Protein AF-A0A942ZFE2-F1 (afdb_monomer_lite)

Secondary structure (DSSP, 8-state):
-HHHHHHHHHHHHHHHHHHHS-----S--S-----HHHHHHHHHHHHHHHHS--------TTHHHHHGGG-S-HHHHHHHHHHHHHHHHH-GGGHHHHHHHHHHHHT-TTS-HHHHHHHHHHHHHHHHHHHHT-

pLDDT: mean 81.86, std 17.09, range [41.0, 98.31]

Foldseek 3Di:
DVVVVVVVVVVVVVVVVVVVPPPPPDDDPDDPDCPPVNVVVVVVVVVVVVPPPPPPPVDPPLPVLLVQCPDPDPVSNLVSLVVLLVCLLVPVVCVVVSLVSLVVVLPDPPDDPVSNVSSVVSNVSSVVSVVVVD

Radius of gyration: 26.78 Å; chains: 1; bounding box: 48×47×69 Å

Sequence (134 aa):
MAVVSKKMAIISKIKALVSKTGILWRGKTQDNEISEKIAQKIQKNSYDLSLKPVKDSYTPPYLQLAEQLEVADDQIFRAAAYNMSNIAMVRKKYREDIVRIFNDYLKNTLLSEEKHEFLRQRLAKIDAVAKRKK

Structure (mmCIF, N/CA/C/O backbone):
data_AF-A0A942ZFE2-F1
#
_entry.id   AF-A0A942ZFE2-F1
#
loop_
_atom_site.group_PDB
_atom_site.id
_atom_site.type_symbol
_atom_site.label_atom_id
_atom_site.label_alt_id
_atom_site.label_comp_id
_atom_site.label_asym_id
_atom_site.label_entity_id
_atom_site.label_seq_id
_atom_site.pdbx_PDB_ins_code
_atom_site.Cartn_x
_atom_site.Cartn_y
_atom_site.Cartn_z
_atom_site.occupancy
_atom_site.B_iso_or_equiv
_atom_site.auth_seq_id
_atom_site.auth_comp_id
_atom_site.auth_asym_id
_atom_site.auth_atom_id
_atom_site.pdbx_PDB_model_num
ATOM 1 N N . MET A 1 1 ? -28.314 -35.426 -23.558 1.00 48.06 1 MET A N 1
ATOM 2 C CA . MET A 1 1 ? -28.695 -34.248 -24.379 1.00 48.06 1 MET A CA 1
ATOM 3 C C . MET A 1 1 ? -27.945 -32.947 -24.030 1.00 48.06 1 MET A C 1
ATOM 5 O O . MET A 1 1 ? -27.638 -32.193 -24.943 1.00 48.06 1 MET A O 1
ATOM 9 N N . ALA A 1 2 ? -27.579 -32.662 -22.768 1.00 52.34 2 ALA A N 1
ATOM 10 C CA . ALA A 1 2 ? -26.984 -31.363 -22.384 1.00 52.34 2 ALA A CA 1
ATOM 11 C C . ALA A 1 2 ? -25.547 -31.085 -22.903 1.00 52.34 2 ALA A C 1
ATOM 13 O O . ALA A 1 2 ? -25.167 -29.932 -23.101 1.00 52.34 2 ALA A O 1
ATOM 14 N N . VAL A 1 3 ? -24.744 -32.125 -23.165 1.00 53.50 3 VAL A N 1
ATOM 15 C CA . VAL A 1 3 ? -23.334 -31.983 -23.597 1.00 53.50 3 VAL A CA 1
ATOM 16 C C . VAL A 1 3 ? -23.212 -31.498 -25.051 1.00 53.50 3 VAL A C 1
ATOM 18 O O . VAL A 1 3 ? -22.299 -30.743 -25.381 1.00 53.50 3 VAL A O 1
ATOM 21 N N . VAL A 1 4 ? -24.162 -31.870 -25.915 1.00 53.06 4 VAL A N 1
ATOM 22 C CA . VAL A 1 4 ? -24.196 -31.445 -27.328 1.00 53.06 4 VAL A CA 1
ATOM 23 C C . VAL A 1 4 ? -24.541 -29.955 -27.439 1.00 53.06 4 VAL A C 1
ATOM 25 O O . VAL A 1 4 ? -23.927 -29.235 -28.224 1.00 53.06 4 VAL A O 1
ATOM 28 N N . SER A 1 5 ? -25.442 -29.468 -26.579 1.00 54.75 5 SER A N 1
ATOM 29 C CA . SER A 1 5 ? -25.861 -28.059 -26.535 1.00 54.75 5 SER A CA 1
ATOM 30 C C . SER A 1 5 ? -24.702 -27.108 -26.187 1.00 54.75 5 SER A C 1
ATOM 32 O O . SER A 1 5 ? -24.502 -26.092 -26.856 1.00 54.75 5 SER A O 1
ATOM 34 N N . LYS A 1 6 ? -23.838 -27.484 -25.228 1.00 57.72 6 LYS A N 1
ATOM 35 C CA . LYS A 1 6 ? -22.630 -26.705 -24.885 1.00 57.72 6 LYS A CA 1
ATOM 36 C C . LYS A 1 6 ? -21.630 -26.604 -26.045 1.00 57.72 6 LYS A C 1
ATOM 38 O O . LYS A 1 6 ? -21.052 -25.539 -26.242 1.00 57.72 6 LYS A O 1
ATOM 43 N N . LYS A 1 7 ? -21.445 -27.670 -26.837 1.00 55.25 7 LYS A N 1
ATOM 44 C CA . LYS A 1 7 ? -20.552 -27.648 -28.013 1.00 55.25 7 LYS A CA 1
ATOM 45 C C . LYS A 1 7 ? -21.077 -26.711 -29.105 1.00 55.25 7 LYS A C 1
ATOM 47 O O . LYS A 1 7 ? -20.306 -25.925 -29.650 1.00 55.25 7 LYS A O 1
ATOM 52 N N . MET A 1 8 ? -22.385 -26.725 -29.361 1.00 60.81 8 MET A N 1
ATOM 53 C CA . MET A 1 8 ? -23.012 -25.824 -30.336 1.00 60.81 8 MET A CA 1
ATOM 54 C C . MET A 1 8 ? -22.909 -24.350 -29.921 1.00 60.81 8 MET A C 1
ATOM 56 O O . MET A 1 8 ? -22.654 -23.492 -30.764 1.00 60.81 8 MET A O 1
ATOM 60 N N . ALA A 1 9 ? -23.011 -24.062 -28.619 1.00 68.12 9 ALA A N 1
ATOM 61 C CA . ALA A 1 9 ? -22.845 -22.714 -28.074 1.00 68.12 9 ALA A CA 1
ATOM 62 C C . ALA A 1 9 ? -21.405 -22.173 -28.189 1.00 68.12 9 ALA A C 1
ATOM 64 O O . ALA A 1 9 ? -21.201 -20.964 -28.270 1.00 68.12 9 ALA A O 1
ATOM 65 N N . ILE A 1 10 ? -20.396 -23.048 -28.199 1.00 70.94 10 ILE A N 1
ATOM 66 C CA . ILE A 1 10 ? -18.998 -22.654 -28.433 1.00 70.94 10 ILE A CA 1
ATOM 67 C C . ILE A 1 10 ? -18.776 -22.378 -29.924 1.00 70.94 10 ILE A C 1
ATOM 69 O O . ILE A 1 10 ? -18.203 -21.352 -30.284 1.00 70.94 10 ILE A O 1
ATOM 73 N N . ILE A 1 11 ? -19.295 -23.245 -30.796 1.00 68.50 11 ILE A N 1
ATOM 74 C CA . ILE A 1 11 ? -19.185 -23.095 -32.253 1.00 68.50 11 ILE A CA 1
ATOM 75 C C . ILE A 1 11 ? -19.856 -21.799 -32.728 1.00 68.50 11 ILE A C 1
ATOM 77 O O . ILE A 1 11 ? -19.297 -21.093 -33.567 1.00 68.50 11 ILE A O 1
ATOM 81 N N . SER A 1 12 ? -21.020 -21.441 -32.177 1.00 69.81 12 SER A N 1
ATOM 82 C CA . SER A 1 12 ? -21.708 -20.194 -32.533 1.00 69.81 12 SER A CA 1
ATOM 83 C C . SER A 1 12 ? -20.926 -18.947 -32.105 1.00 69.81 12 SER A C 1
ATOM 85 O O . SER A 1 12 ? -20.841 -17.988 -32.871 1.00 69.81 12 SER A O 1
ATOM 87 N N . LYS A 1 13 ? -20.279 -18.974 -30.933 1.00 69.19 13 LYS A N 1
ATOM 88 C CA . LYS A 1 13 ? -19.409 -17.884 -30.460 1.00 69.19 13 LYS A CA 1
ATOM 89 C C . LYS A 1 13 ? -18.158 -17.722 -31.321 1.00 69.19 13 LYS A C 1
ATOM 91 O O . LYS A 1 13 ? -17.803 -16.595 -31.655 1.00 69.19 13 LYS A O 1
ATOM 96 N N . ILE A 1 14 ? -17.530 -18.828 -31.727 1.00 67.00 14 ILE A N 1
ATOM 97 C CA . ILE A 1 14 ? -16.375 -18.805 -32.638 1.00 67.00 14 ILE A CA 1
ATOM 98 C C . ILE A 1 14 ? -16.790 -18.231 -33.997 1.00 67.00 14 ILE A C 1
ATOM 100 O O . ILE A 1 14 ? -16.136 -17.320 -34.499 1.00 67.00 14 ILE A O 1
ATOM 104 N N . LYS A 1 15 ? -17.918 -18.683 -34.561 1.00 65.00 15 LYS A N 1
ATOM 105 C CA . LYS A 1 15 ? -18.443 -18.138 -35.824 1.00 65.00 15 LYS A CA 1
ATOM 106 C C . LYS A 1 15 ? -18.721 -16.635 -35.736 1.00 65.00 15 LYS A C 1
ATOM 108 O O . LYS A 1 15 ? -18.370 -15.913 -36.661 1.00 65.00 15 LYS A O 1
ATOM 113 N N . ALA A 1 16 ? -19.284 -16.159 -34.624 1.00 66.50 16 ALA A N 1
ATOM 114 C CA . ALA A 1 16 ? -19.554 -14.736 -34.412 1.00 66.50 16 ALA A CA 1
ATOM 115 C C . ALA A 1 16 ? -18.277 -13.883 -34.273 1.00 66.50 16 ALA A C 1
ATOM 117 O O . ALA A 1 16 ? -18.264 -12.719 -34.671 1.00 66.50 16 ALA A O 1
ATOM 118 N N . LEU A 1 17 ? -17.198 -14.442 -33.717 1.00 61.28 17 LEU A N 1
ATOM 119 C CA . LEU A 1 17 ? -15.887 -13.782 -33.642 1.00 61.28 17 LEU A CA 1
ATOM 120 C C . LEU A 1 17 ? -15.233 -13.669 -35.025 1.00 61.28 17 LEU A C 1
ATOM 122 O O . LEU A 1 17 ? -14.700 -12.614 -35.374 1.00 61.28 17 LEU A O 1
ATOM 126 N N . VAL A 1 18 ? -15.333 -14.730 -35.828 1.00 57.75 18 VAL A N 1
ATOM 127 C CA . VAL A 1 18 ? -14.802 -14.773 -37.199 1.00 57.75 18 VAL A CA 1
ATOM 128 C C . VAL A 1 18 ? -15.616 -13.888 -38.148 1.00 57.75 18 VAL A C 1
ATOM 130 O O . VAL A 1 18 ? -15.051 -13.273 -39.040 1.00 57.75 18 VAL A O 1
ATOM 133 N N . SER A 1 19 ? -16.930 -13.744 -37.942 1.00 57.84 19 SER A N 1
ATOM 134 C CA . SER A 1 19 ? -17.758 -12.852 -38.767 1.00 57.84 19 SER A CA 1
ATOM 135 C C . SER A 1 19 ? -17.593 -11.367 -38.423 1.00 57.84 19 SER A C 1
ATOM 137 O O . SER A 1 19 ? -17.870 -10.514 -39.260 1.00 57.84 19 SER A O 1
ATOM 139 N N . LYS A 1 20 ? -17.192 -11.039 -37.185 1.00 56.12 20 LYS A N 1
ATOM 140 C CA . LYS A 1 20 ? -16.957 -9.654 -36.730 1.00 56.12 20 LYS A CA 1
ATOM 141 C C . LYS A 1 20 ? -15.560 -9.138 -37.068 1.00 56.12 20 LYS A C 1
ATOM 143 O O . LYS A 1 20 ? -15.352 -7.929 -37.120 1.00 56.12 20 LYS A O 1
ATOM 148 N N . THR A 1 21 ? -14.608 -10.036 -37.301 1.00 55.16 21 THR A N 1
ATOM 149 C CA . THR A 1 21 ? -13.308 -9.691 -37.872 1.00 55.16 21 THR A CA 1
ATOM 150 C C . 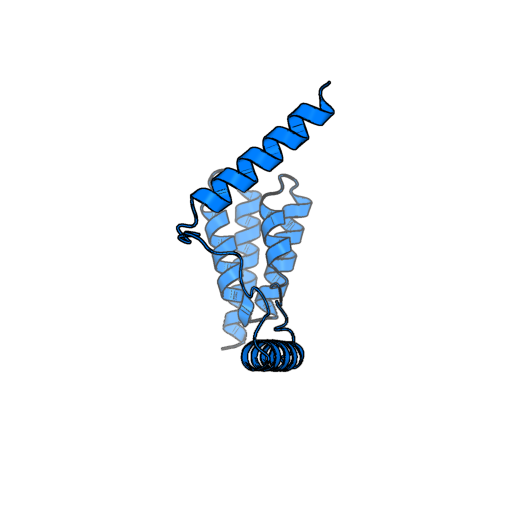THR A 1 21 ? -13.505 -9.579 -39.379 1.00 55.16 21 THR A C 1
ATOM 152 O O . THR A 1 21 ? -13.648 -10.582 -40.062 1.00 55.16 21 THR A O 1
ATOM 155 N N . GLY A 1 22 ? -13.598 -8.349 -39.892 1.00 49.03 22 GLY A N 1
ATOM 156 C CA . GLY A 1 22 ? -13.878 -8.018 -41.298 1.00 49.03 22 GLY A CA 1
ATOM 157 C C . GLY A 1 22 ? -12.791 -8.435 -42.297 1.00 49.03 22 GLY A C 1
ATOM 158 O O . GLY A 1 22 ? -12.421 -7.657 -43.171 1.00 49.03 22 GLY A O 1
ATOM 159 N N . ILE A 1 23 ? -12.264 -9.651 -42.181 1.00 57.03 23 ILE A N 1
ATOM 160 C CA . ILE A 1 23 ? -11.414 -10.276 -43.183 1.00 57.03 23 ILE A CA 1
ATOM 161 C C . ILE A 1 23 ? -12.364 -10.844 -44.230 1.00 57.03 23 ILE A C 1
ATOM 163 O O . ILE A 1 23 ? -13.004 -11.877 -44.032 1.00 57.03 23 ILE A O 1
ATOM 167 N N . LEU A 1 24 ? -12.487 -10.114 -45.334 1.00 50.00 24 LEU A N 1
ATOM 168 C CA . LEU A 1 24 ? -13.180 -10.517 -46.551 1.00 50.00 24 LEU A CA 1
ATOM 169 C C . LEU A 1 24 ? -12.590 -11.834 -47.085 1.00 50.00 24 LEU A C 1
ATOM 171 O O . LEU A 1 24 ? -11.762 -11.839 -47.989 1.00 50.00 24 LEU A O 1
ATOM 175 N N . TRP A 1 25 ? -13.054 -12.969 -46.565 1.00 52.38 25 TRP A N 1
ATOM 176 C CA . TRP 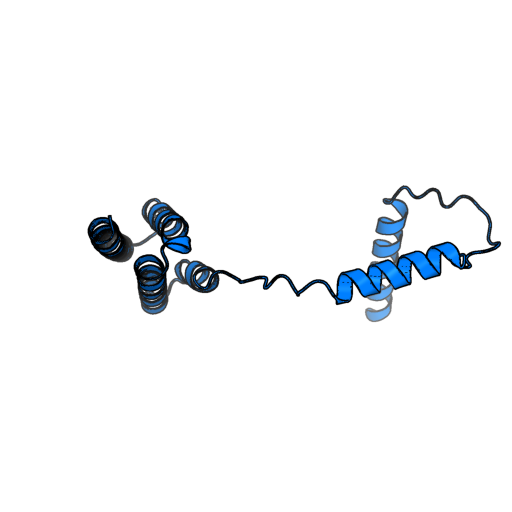A 1 25 ? -12.885 -14.277 -47.194 1.00 52.38 25 TRP A CA 1
ATOM 177 C C . TRP A 1 25 ? -13.864 -14.389 -48.370 1.00 52.38 25 TRP A C 1
ATOM 179 O O . TRP A 1 25 ? -14.858 -15.111 -48.322 1.00 52.38 25 TRP A O 1
ATOM 189 N N . ARG A 1 26 ? -13.604 -13.632 -49.443 1.00 49.41 26 ARG A N 1
ATOM 190 C CA . ARG A 1 26 ? -14.199 -13.884 -50.760 1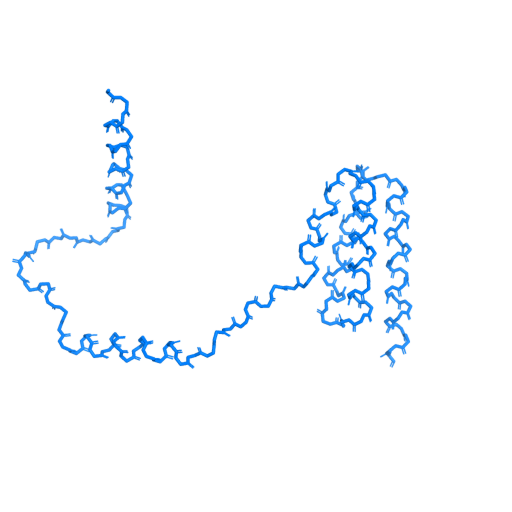.00 49.41 26 ARG A CA 1
ATOM 191 C C . ARG A 1 26 ? -13.219 -14.710 -51.591 1.00 49.41 26 ARG A C 1
ATOM 193 O O . ARG A 1 26 ? -12.303 -14.168 -52.185 1.00 49.41 26 ARG A O 1
ATOM 200 N N . GLY A 1 27 ? -13.471 -16.018 -51.616 1.00 44.19 27 GLY A N 1
ATOM 201 C CA . GLY A 1 27 ? -13.242 -16.912 -52.755 1.00 44.19 27 GLY A CA 1
ATOM 202 C C . GLY A 1 27 ? -11.840 -16.979 -53.365 1.00 44.19 27 GLY A C 1
ATOM 203 O O . GLY A 1 27 ? -11.544 -16.246 -54.298 1.00 44.19 27 GLY A O 1
ATOM 204 N N . LYS A 1 28 ? -11.066 -17.997 -52.981 1.00 41.00 28 LYS A N 1
ATOM 205 C CA . LYS A 1 28 ? -10.749 -19.172 -53.821 1.00 41.00 28 LYS A CA 1
ATOM 206 C C . LYS A 1 28 ? -9.751 -20.055 -53.074 1.00 41.00 28 LYS A C 1
ATOM 208 O O . LYS A 1 28 ? -8.708 -19.604 -52.628 1.00 41.00 28 LYS A O 1
ATOM 213 N N . THR A 1 29 ? -10.096 -21.326 -52.945 1.00 51.34 29 THR A N 1
ATOM 214 C CA . THR A 1 29 ? -9.206 -22.403 -52.516 1.00 51.34 29 THR A CA 1
ATOM 215 C C . THR A 1 29 ? -8.257 -22.759 -53.657 1.00 51.34 29 THR A C 1
ATOM 217 O O . THR A 1 29 ? -8.535 -23.706 -54.384 1.00 51.34 29 THR A O 1
ATOM 220 N N . GLN A 1 30 ? -7.180 -21.998 -53.837 1.00 51.72 30 GLN A N 1
ATOM 221 C CA . GLN A 1 30 ? -5.932 -22.477 -54.439 1.00 51.72 30 GLN A CA 1
ATOM 222 C C . GLN A 1 30 ? -4.781 -21.747 -53.733 1.00 51.72 30 GLN A C 1
ATOM 224 O O . GLN A 1 30 ? -4.818 -20.528 -53.599 1.00 51.72 30 GLN A O 1
ATOM 229 N N . ASP A 1 31 ? -3.834 -22.526 -53.217 1.00 51.72 31 ASP A N 1
ATOM 230 C CA . ASP A 1 31 ? -2.545 -22.105 -52.654 1.00 51.72 31 ASP A CA 1
ATOM 231 C C . ASP A 1 31 ? -2.577 -21.365 -51.302 1.00 51.72 31 ASP A C 1
ATOM 233 O O . ASP A 1 31 ? -2.115 -20.239 -51.147 1.00 51.72 31 ASP A O 1
ATOM 237 N N . ASN A 1 32 ? -3.042 -22.066 -50.261 1.00 56.03 32 ASN A N 1
ATOM 238 C CA . ASN A 1 32 ? -2.773 -21.720 -48.853 1.00 56.03 32 ASN A CA 1
ATOM 239 C C . ASN A 1 32 ? -1.393 -22.227 -48.378 1.00 56.03 32 ASN A C 1
ATOM 241 O O . ASN A 1 32 ? -1.196 -22.516 -47.196 1.00 56.03 32 ASN A O 1
ATOM 245 N N . GLU A 1 33 ? -0.429 -22.370 -49.285 1.00 63.12 33 GLU A N 1
ATOM 246 C CA . GLU A 1 33 ? 0.941 -22.693 -48.907 1.00 63.12 33 GLU A CA 1
ATOM 247 C C . GLU A 1 33 ? 1.638 -21.402 -48.482 1.00 63.12 33 GLU A C 1
ATOM 249 O O . GLU A 1 33 ? 1.697 -20.415 -49.219 1.00 63.12 33 GLU A O 1
ATOM 254 N N . ILE A 1 34 ? 2.140 -21.378 -47.246 1.00 62.59 34 ILE A N 1
ATOM 255 C CA . ILE A 1 34 ? 3.004 -20.294 -46.788 1.00 62.59 34 ILE A CA 1
ATOM 256 C C . ILE A 1 34 ? 4.214 -20.288 -47.726 1.00 62.59 34 ILE A C 1
ATOM 258 O O . ILE A 1 34 ? 5.051 -21.182 -47.650 1.00 62.59 34 ILE A O 1
ATOM 262 N N . SER A 1 35 ? 4.299 -19.285 -48.605 1.00 80.19 35 SER A N 1
ATOM 263 C CA . SER A 1 35 ? 5.444 -19.100 -49.502 1.00 80.19 35 SER A CA 1
ATOM 264 C C . SER A 1 35 ? 6.752 -19.204 -48.718 1.00 80.19 35 SER A C 1
ATOM 266 O O . SER A 1 35 ? 6.852 -18.676 -47.608 1.00 80.19 35 SER A O 1
ATOM 268 N N . GLU A 1 36 ? 7.771 -19.828 -49.309 1.00 80.25 36 GLU A N 1
ATOM 269 C CA . GLU A 1 36 ? 9.091 -20.018 -48.698 1.00 80.25 36 GLU A CA 1
ATOM 270 C C . GLU A 1 36 ? 9.633 -18.726 -48.065 1.00 80.25 36 GLU A C 1
ATOM 272 O O . GLU A 1 36 ? 10.113 -18.722 -46.934 1.00 80.25 36 GLU A O 1
ATOM 277 N N . LYS A 1 37 ? 9.452 -17.587 -48.740 1.00 80.88 37 LYS A N 1
ATOM 278 C CA . LYS A 1 37 ? 9.877 -16.273 -48.243 1.00 80.88 37 LYS A CA 1
ATOM 279 C C . LYS A 1 37 ? 9.152 -15.857 -46.959 1.00 80.88 37 LYS A C 1
ATOM 281 O O . LYS A 1 37 ? 9.736 -15.215 -46.085 1.00 80.88 37 LYS A O 1
ATOM 286 N N . ILE A 1 38 ? 7.871 -16.199 -46.839 1.00 82.75 38 ILE A N 1
ATOM 287 C CA . ILE A 1 38 ? 7.066 -15.947 -45.639 1.00 82.75 38 ILE A CA 1
ATOM 288 C C . ILE A 1 38 ? 7.487 -16.917 -44.532 1.00 82.75 38 ILE A C 1
ATOM 290 O O . ILE A 1 38 ? 7.657 -16.484 -43.394 1.00 82.75 38 ILE A O 1
ATOM 294 N N . ALA A 1 39 ? 7.735 -18.187 -44.861 1.00 86.38 39 ALA A N 1
ATOM 295 C CA . ALA A 1 39 ? 8.220 -19.183 -43.909 1.00 86.38 39 ALA A CA 1
ATOM 296 C C . ALA A 1 39 ? 9.588 -18.787 -43.326 1.00 86.38 39 ALA A C 1
ATOM 298 O O . ALA A 1 39 ? 9.735 -18.744 -42.106 1.00 86.38 39 ALA A O 1
ATOM 299 N N . GLN A 1 40 ? 10.543 -18.382 -44.168 1.00 86.06 40 GLN A N 1
ATOM 300 C CA . GLN A 1 40 ? 11.851 -17.874 -43.741 1.00 86.06 40 GLN A CA 1
ATOM 301 C C . GLN A 1 40 ? 11.715 -16.633 -42.849 1.00 86.06 40 GLN A C 1
ATOM 303 O O . GLN A 1 40 ? 12.397 -16.515 -41.831 1.00 86.06 40 GLN A O 1
ATOM 308 N N . LYS A 1 41 ? 10.797 -15.713 -43.179 1.00 90.69 41 LYS A N 1
ATOM 309 C CA . LYS A 1 41 ? 10.531 -14.525 -42.356 1.00 90.69 41 LYS A CA 1
ATOM 310 C C . LYS A 1 41 ? 9.945 -14.890 -40.990 1.00 90.69 41 LYS A C 1
ATOM 312 O O . LYS A 1 41 ? 10.351 -14.304 -39.991 1.00 90.69 41 LYS A O 1
ATOM 317 N N . ILE A 1 42 ? 9.013 -15.841 -40.933 1.00 86.88 42 ILE A N 1
ATOM 318 C CA . ILE A 1 42 ? 8.430 -16.328 -39.675 1.00 86.88 42 ILE A CA 1
ATOM 319 C C . ILE A 1 42 ? 9.506 -17.012 -38.833 1.00 86.88 42 ILE A C 1
ATOM 321 O O . ILE A 1 42 ? 9.667 -16.655 -37.673 1.00 86.88 42 ILE A O 1
ATOM 325 N N . GLN A 1 43 ? 10.283 -17.924 -39.420 1.00 88.25 43 GLN A N 1
ATOM 326 C CA . GLN A 1 43 ? 11.352 -18.643 -38.725 1.00 88.25 43 GLN A CA 1
ATOM 327 C C . GLN A 1 43 ? 12.406 -17.687 -38.165 1.00 88.25 43 GLN A C 1
ATOM 329 O O . GLN A 1 43 ? 12.744 -17.778 -36.987 1.00 88.25 43 GLN A O 1
ATOM 334 N N . LYS A 1 44 ? 12.863 -16.720 -38.971 1.00 92.62 44 LYS A N 1
ATOM 335 C CA . LYS A 1 44 ? 13.798 -15.685 -38.522 1.00 92.62 44 LYS A CA 1
ATOM 336 C C . LYS A 1 44 ? 13.212 -14.852 -37.383 1.00 92.62 44 LYS A C 1
ATOM 338 O O . LYS A 1 44 ? 13.856 -14.696 -36.356 1.00 92.62 44 LYS A O 1
ATOM 343 N N . ASN A 1 45 ? 11.975 -14.376 -37.521 1.00 89.19 45 ASN A N 1
ATOM 344 C CA . ASN A 1 45 ? 11.323 -13.595 -36.470 1.00 89.19 45 ASN A CA 1
ATOM 345 C C . ASN A 1 45 ? 11.140 -14.402 -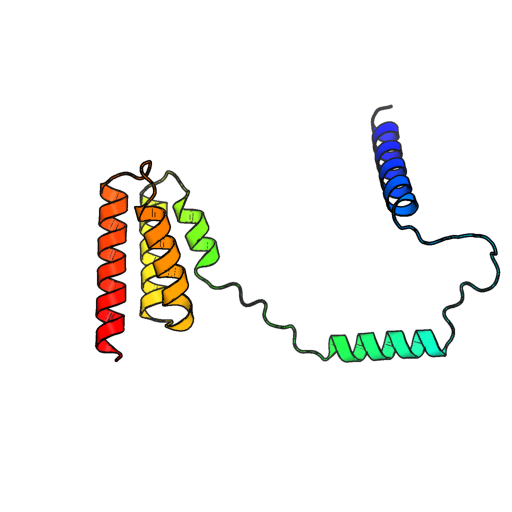35.177 1.00 89.19 45 ASN A C 1
ATOM 347 O O . ASN A 1 45 ? 11.338 -13.864 -34.092 1.00 89.19 45 ASN A O 1
ATOM 351 N N . SER A 1 46 ? 10.765 -15.677 -35.272 1.00 88.69 46 SER A N 1
ATOM 352 C CA . SER A 1 46 ? 10.639 -16.575 -34.123 1.00 88.69 46 SER A CA 1
ATOM 353 C C . SER A 1 46 ? 11.985 -16.810 -33.443 1.00 88.69 46 SER A C 1
ATOM 355 O O . SER A 1 46 ? 12.053 -16.758 -32.218 1.00 88.69 46 SER A O 1
ATOM 357 N N . TYR A 1 47 ? 13.051 -17.008 -34.220 1.00 89.19 47 TYR A N 1
ATOM 358 C CA . TYR A 1 47 ? 14.410 -17.130 -33.702 1.00 89.19 47 TYR A CA 1
ATOM 359 C C . TYR A 1 47 ? 14.852 -15.842 -32.995 1.00 89.19 47 TYR A C 1
ATOM 361 O O . TYR A 1 47 ? 15.216 -15.879 -31.821 1.00 89.19 47 TYR A O 1
ATOM 369 N N . ASP A 1 48 ? 14.696 -14.688 -33.642 1.00 88.38 48 ASP A N 1
ATOM 370 C CA . ASP A 1 48 ? 15.032 -13.384 -33.066 1.00 88.38 48 ASP A CA 1
ATOM 371 C C . ASP A 1 48 ? 14.231 -13.101 -31.782 1.00 88.38 48 ASP A C 1
ATOM 373 O O . ASP A 1 48 ? 14.761 -12.535 -30.828 1.00 88.38 48 ASP A O 1
ATOM 377 N N . LEU A 1 49 ? 12.957 -13.509 -31.719 1.00 82.06 49 LEU A N 1
ATOM 378 C CA . LEU A 1 49 ? 12.131 -13.419 -30.510 1.00 82.06 49 LEU A CA 1
ATOM 379 C C . LEU A 1 49 ? 12.586 -14.386 -29.412 1.00 82.06 49 LEU A C 1
ATOM 381 O O . LEU A 1 49 ? 12.539 -14.010 -28.246 1.00 82.06 49 LEU A O 1
ATOM 385 N N . SER A 1 50 ? 13.036 -15.592 -29.765 1.00 79.94 50 SER A N 1
ATOM 386 C CA . SER A 1 50 ? 13.552 -16.574 -28.802 1.00 79.94 50 SER A CA 1
ATOM 387 C C . SER A 1 50 ? 14.872 -16.143 -28.160 1.00 79.94 50 SER A C 1
ATOM 389 O O . SER A 1 50 ? 15.139 -16.482 -27.011 1.00 79.94 50 SER A O 1
ATOM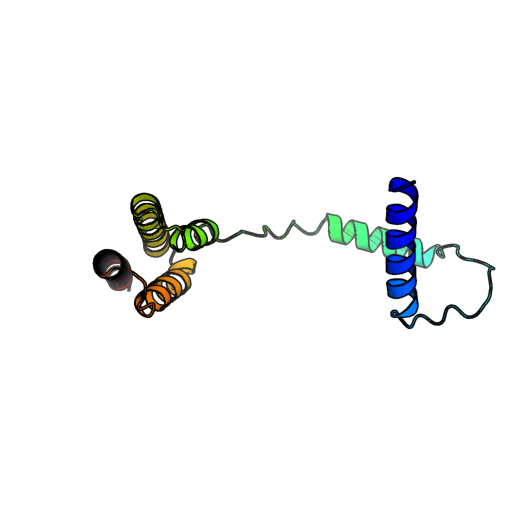 391 N N . LEU A 1 51 ? 15.674 -15.358 -28.886 1.00 84.75 51 LEU A N 1
ATOM 392 C CA . LEU A 1 51 ? 16.927 -14.792 -28.394 1.00 84.75 51 LEU A CA 1
ATOM 393 C C . LEU A 1 51 ? 16.731 -13.516 -27.576 1.00 84.75 51 LEU A C 1
ATOM 395 O O . LEU A 1 51 ? 17.658 -13.081 -26.888 1.00 84.75 51 LEU A O 1
ATOM 399 N N . LYS A 1 52 ? 15.551 -12.884 -27.647 1.00 77.75 52 LYS A N 1
ATOM 400 C CA . LYS A 1 52 ? 15.268 -11.758 -26.761 1.00 77.75 52 LYS A CA 1
ATOM 401 C C . LYS A 1 52 ? 15.236 -12.294 -25.334 1.00 77.75 52 LYS A C 1
ATOM 403 O O . LYS A 1 52 ? 14.491 -13.238 -25.070 1.00 77.75 52 LYS A O 1
ATOM 408 N N . PRO A 1 53 ? 15.994 -11.686 -24.405 1.00 70.19 53 PRO A N 1
ATOM 409 C CA . PRO A 1 53 ? 15.867 -12.039 -23.005 1.00 70.19 53 PRO A CA 1
ATOM 410 C C . PRO A 1 53 ? 14.397 -11.875 -22.634 1.00 70.19 53 PRO A C 1
ATOM 412 O O . PRO A 1 53 ? 13.786 -10.853 -22.974 1.00 70.19 53 PRO A O 1
ATOM 415 N N . VAL A 1 54 ? 13.824 -12.891 -21.980 1.00 63.97 54 VAL A N 1
ATOM 416 C CA . VAL A 1 54 ? 12.508 -12.759 -21.356 1.00 63.97 54 VAL A CA 1
ATOM 417 C C . VAL A 1 54 ? 12.605 -11.491 -20.532 1.00 63.97 54 VAL A C 1
ATOM 419 O O . VAL A 1 54 ? 13.441 -11.391 -19.634 1.00 63.97 54 VAL A O 1
ATOM 422 N N . LYS A 1 55 ? 11.831 -10.472 -20.917 1.00 60.47 55 LYS A N 1
ATOM 423 C CA . LYS A 1 55 ? 11.700 -9.276 -20.102 1.00 60.47 55 LYS A CA 1
ATOM 424 C C . LYS A 1 55 ? 11.174 -9.836 -18.798 1.00 60.47 55 LYS A C 1
ATOM 426 O O . LYS A 1 55 ? 10.048 -10.329 -18.797 1.00 60.47 55 LYS A O 1
ATOM 431 N N . ASP A 1 56 ? 12.014 -9.881 -17.768 1.00 53.16 56 ASP A N 1
ATOM 432 C CA . ASP A 1 56 ? 11.585 -10.255 -16.434 1.00 53.16 56 ASP A CA 1
ATOM 433 C C . ASP A 1 56 ? 10.389 -9.347 -16.179 1.00 53.16 56 ASP A C 1
ATOM 435 O O . ASP A 1 56 ? 10.540 -8.130 -16.015 1.00 53.16 56 ASP A O 1
ATOM 439 N N . SER A 1 57 ? 9.181 -9.901 -16.278 1.00 55.94 57 SER A N 1
ATOM 440 C CA . SER A 1 57 ? 7.965 -9.234 -15.853 1.00 55.94 57 SER A CA 1
ATOM 441 C C . SER A 1 57 ? 8.082 -9.234 -14.344 1.00 55.94 57 SER A C 1
ATOM 443 O O . SER A 1 57 ? 7.504 -10.067 -13.658 1.00 55.94 57 SER A O 1
ATOM 445 N N . TYR A 1 58 ? 8.970 -8.375 -13.847 1.00 67.06 58 TYR A N 1
ATOM 446 C CA . TYR A 1 58 ? 9.320 -8.263 -12.455 1.00 67.06 58 TYR A CA 1
ATOM 447 C C . TYR A 1 58 ? 8.097 -7.670 -11.786 1.00 67.06 58 TYR A C 1
ATOM 449 O O . TYR A 1 58 ? 7.953 -6.448 -11.719 1.00 67.06 58 TYR A O 1
ATOM 457 N N . THR A 1 59 ? 7.182 -8.536 -11.359 1.00 74.94 59 THR A N 1
ATOM 458 C CA . THR A 1 59 ? 6.023 -8.138 -10.577 1.00 74.94 59 THR A CA 1
ATOM 459 C C . THR A 1 59 ? 6.562 -7.437 -9.335 1.00 74.94 59 THR A C 1
ATOM 461 O O . THR A 1 59 ? 7.309 -8.051 -8.565 1.00 74.94 59 THR A O 1
ATOM 464 N N . PRO A 1 60 ? 6.277 -6.135 -9.140 1.00 84.12 60 PRO A N 1
ATOM 465 C CA . PRO A 1 60 ? 6.745 -5.438 -7.959 1.00 84.12 60 PRO A CA 1
ATOM 466 C C . PRO A 1 60 ? 6.303 -6.197 -6.698 1.00 84.12 60 PRO A C 1
ATOM 468 O O . PRO A 1 60 ? 5.124 -6.527 -6.570 1.00 84.12 60 PRO A O 1
ATOM 471 N N . PRO A 1 61 ? 7.216 -6.463 -5.746 1.00 86.94 61 PRO A N 1
ATOM 472 C CA . PRO A 1 61 ? 6.965 -7.368 -4.621 1.00 86.94 61 PRO A CA 1
ATOM 473 C C . PRO A 1 61 ? 5.880 -6.868 -3.659 1.00 86.94 61 PRO A C 1
ATOM 475 O O . PRO A 1 61 ? 5.455 -7.604 -2.779 1.00 86.94 61 PRO A O 1
ATOM 478 N N . TYR A 1 62 ? 5.447 -5.613 -3.799 1.00 93.56 62 TYR A N 1
ATOM 479 C CA . TYR A 1 62 ? 4.394 -5.027 -2.980 1.00 93.56 62 TYR A CA 1
ATOM 480 C C . TYR A 1 62 ? 2.984 -5.247 -3.547 1.00 93.56 62 TYR A C 1
ATOM 482 O O . TYR A 1 62 ? 2.031 -5.017 -2.813 1.00 93.56 62 TYR A O 1
ATOM 490 N N . LEU A 1 63 ? 2.819 -5.667 -4.811 1.00 92.19 63 LEU A N 1
ATOM 491 C CA . LEU A 1 63 ? 1.487 -5.766 -5.428 1.00 92.19 63 LEU A CA 1
ATOM 492 C C . LEU A 1 63 ? 0.609 -6.822 -4.750 1.00 92.19 63 LEU A C 1
ATOM 494 O O . LEU A 1 63 ? -0.508 -6.512 -4.361 1.00 92.19 63 LEU A O 1
ATOM 498 N N . GLN A 1 64 ? 1.148 -8.019 -4.509 1.00 90.69 64 GLN A N 1
ATOM 499 C CA . GLN A 1 64 ? 0.422 -9.080 -3.794 1.00 90.69 64 GLN A CA 1
ATOM 500 C C . GLN A 1 64 ? 0.080 -8.684 -2.348 1.00 90.69 64 GLN A C 1
ATOM 502 O O . GLN A 1 64 ? -0.910 -9.141 -1.791 1.00 90.69 64 GLN A O 1
ATOM 507 N N . LEU A 1 65 ? 0.891 -7.820 -1.729 1.00 94.88 65 LEU A N 1
ATOM 508 C CA . LEU A 1 65 ? 0.616 -7.295 -0.390 1.00 94.88 65 LEU A CA 1
ATOM 509 C C . LEU A 1 65 ? -0.456 -6.201 -0.420 1.00 94.88 65 LEU A C 1
ATOM 511 O O . LEU A 1 65 ? -1.209 -6.067 0.536 1.00 94.88 65 LEU A O 1
ATOM 515 N N . ALA A 1 66 ? -0.546 -5.424 -1.500 1.00 94.56 66 ALA A N 1
ATOM 516 C CA . ALA A 1 66 ? -1.561 -4.385 -1.632 1.00 94.56 66 ALA A CA 1
ATOM 517 C C . ALA A 1 66 ? -2.976 -4.984 -1.667 1.00 94.56 66 ALA A C 1
ATOM 519 O O . ALA A 1 66 ? -3.874 -4.435 -1.037 1.00 94.56 66 ALA A O 1
ATOM 520 N N . GLU A 1 67 ? -3.150 -6.138 -2.316 1.00 92.38 67 GLU A N 1
ATOM 521 C CA . GLU A 1 67 ? -4.413 -6.896 -2.317 1.00 92.38 67 GLU A CA 1
ATOM 522 C C . GLU A 1 67 ? -4.840 -7.303 -0.895 1.00 92.38 67 GLU A C 1
ATOM 524 O O . GLU A 1 67 ? -6.021 -7.300 -0.558 1.00 92.38 67 GLU A O 1
ATOM 529 N N . GLN A 1 68 ? -3.878 -7.585 -0.012 1.00 93.50 68 GLN A N 1
ATOM 530 C CA . GLN A 1 68 ? -4.151 -7.976 1.374 1.00 93.50 68 GLN A CA 1
ATOM 531 C C . GLN A 1 68 ? -4.670 -6.822 2.247 1.00 93.50 68 GLN A C 1
ATOM 533 O O . GLN A 1 68 ? -5.195 -7.075 3.330 1.00 93.50 68 GLN A O 1
ATOM 538 N N . LEU A 1 69 ? -4.565 -5.567 1.796 1.00 93.38 69 LEU A N 1
ATOM 539 C CA . LEU A 1 69 ? -5.143 -4.421 2.505 1.00 93.38 69 LEU A CA 1
ATOM 540 C C . LEU A 1 69 ? -6.679 -4.382 2.417 1.00 93.38 69 LEU A C 1
ATOM 542 O O . LEU A 1 69 ? -7.312 -3.725 3.242 1.00 93.38 69 LEU A O 1
ATOM 546 N N . GLU A 1 70 ? -7.281 -5.103 1.467 1.00 90.31 70 GLU A N 1
ATOM 547 C CA . GLU A 1 70 ? -8.742 -5.226 1.329 1.00 90.31 70 GLU A CA 1
ATOM 548 C C . GLU A 1 70 ? -9.334 -6.304 2.247 1.00 90.31 70 GLU A C 1
ATOM 550 O O . GLU A 1 70 ? -10.550 -6.385 2.429 1.00 90.31 70 GLU A O 1
ATOM 555 N N . VAL A 1 71 ? -8.486 -7.144 2.844 1.00 89.69 71 VAL A N 1
ATOM 556 C CA . VAL A 1 71 ? -8.928 -8.240 3.704 1.00 89.69 71 VAL A CA 1
ATOM 557 C C . VAL A 1 71 ? -9.453 -7.680 5.030 1.00 89.69 71 VAL A C 1
ATOM 559 O O . VAL A 1 71 ? -8.842 -6.814 5.661 1.00 89.69 71 VAL A O 1
ATOM 562 N N . ALA A 1 72 ? -10.608 -8.188 5.470 1.00 86.38 72 ALA A N 1
ATOM 563 C CA . ALA A 1 72 ? -11.260 -7.731 6.698 1.00 86.38 72 ALA A CA 1
ATOM 564 C C . ALA A 1 72 ? -10.399 -7.985 7.950 1.00 86.38 72 ALA A C 1
ATOM 566 O O . ALA A 1 72 ? -10.364 -7.147 8.856 1.00 86.38 72 ALA A O 1
ATOM 567 N N . ASP A 1 73 ? -9.681 -9.111 7.962 1.00 93.44 73 ASP A N 1
ATOM 568 C CA . ASP A 1 73 ? -8.789 -9.528 9.041 1.00 93.44 73 ASP A CA 1
ATOM 569 C C . ASP A 1 73 ? -7.711 -8.470 9.336 1.00 93.44 73 ASP A C 1
ATOM 571 O O . ASP A 1 73 ? -6.937 -8.052 8.469 1.00 93.44 73 ASP A O 1
ATOM 575 N N . ASP A 1 74 ? -7.671 -8.024 10.590 1.00 93.81 74 ASP A N 1
ATOM 576 C CA . ASP A 1 74 ? -6.784 -6.950 11.026 1.00 93.81 74 ASP A CA 1
ATOM 577 C C . ASP A 1 74 ? -5.307 -7.372 11.070 1.00 93.81 74 ASP A C 1
ATOM 579 O O . ASP A 1 74 ? -4.422 -6.568 10.770 1.00 93.81 74 ASP A O 1
ATOM 583 N N . GLN A 1 75 ? -5.018 -8.639 11.380 1.00 95.75 75 GLN A N 1
ATOM 584 C CA . GLN A 1 75 ? -3.645 -9.142 11.400 1.00 95.75 75 GLN A CA 1
ATOM 585 C C . GLN A 1 75 ? -3.071 -9.178 9.986 1.00 95.75 75 GLN A C 1
ATOM 587 O O . GLN A 1 75 ? -1.938 -8.735 9.775 1.00 95.75 75 GLN A O 1
ATOM 592 N N . ILE A 1 76 ? -3.868 -9.634 9.014 1.00 95.56 76 ILE A N 1
ATOM 593 C CA . ILE A 1 76 ? -3.487 -9.643 7.596 1.00 95.56 76 ILE A CA 1
ATOM 594 C C . ILE A 1 76 ? -3.239 -8.212 7.108 1.00 95.56 76 ILE A C 1
ATOM 596 O O . ILE A 1 76 ? -2.178 -7.933 6.543 1.00 95.56 76 ILE A O 1
ATOM 600 N N . PHE A 1 77 ? -4.147 -7.281 7.413 1.00 96.25 77 PHE A N 1
ATOM 601 C CA . PHE A 1 77 ? -3.986 -5.867 7.068 1.00 96.25 77 PHE A CA 1
ATOM 602 C C . PHE A 1 77 ? -2.686 -5.273 7.635 1.00 96.25 77 PHE A C 1
ATOM 604 O O . PHE A 1 77 ? -1.883 -4.674 6.909 1.00 96.25 77 PHE A O 1
ATOM 611 N N . ARG A 1 78 ? -2.442 -5.450 8.941 1.00 96.88 78 ARG A N 1
ATOM 612 C CA . ARG A 1 78 ? -1.256 -4.896 9.614 1.00 96.88 78 ARG A CA 1
ATOM 613 C C . ARG A 1 78 ? 0.034 -5.508 9.084 1.00 96.88 78 ARG A C 1
ATOM 615 O O . ARG A 1 78 ? 1.010 -4.779 8.891 1.00 96.88 78 ARG A O 1
ATOM 622 N N . ALA A 1 79 ? 0.047 -6.815 8.829 1.00 97.88 79 ALA A N 1
ATOM 623 C CA . ALA A 1 79 ? 1.192 -7.508 8.250 1.00 97.88 79 ALA A CA 1
ATOM 624 C C . ALA A 1 79 ? 1.507 -6.994 6.837 1.00 97.88 79 ALA A C 1
ATOM 626 O O . ALA A 1 79 ? 2.663 -6.676 6.542 1.00 97.88 79 ALA A O 1
ATOM 627 N N . ALA A 1 80 ? 0.489 -6.834 5.990 1.00 97.88 80 ALA A N 1
ATOM 628 C CA . ALA A 1 80 ? 0.636 -6.292 4.644 1.00 97.88 80 ALA A CA 1
ATOM 629 C C . ALA A 1 80 ? 1.209 -4.867 4.663 1.00 97.88 80 ALA A C 1
ATOM 631 O O . ALA A 1 80 ? 2.257 -4.605 4.064 1.00 97.88 80 ALA A O 1
ATOM 632 N N . ALA A 1 81 ? 0.598 -3.965 5.436 1.00 97.88 81 ALA A N 1
ATOM 633 C CA . ALA A 1 81 ? 1.065 -2.588 5.577 1.00 97.88 81 ALA A CA 1
ATOM 634 C C . ALA A 1 81 ? 2.485 -2.506 6.172 1.00 97.88 81 ALA A C 1
ATOM 636 O O . ALA A 1 81 ? 3.313 -1.704 5.725 1.00 97.88 81 ALA A O 1
ATOM 637 N N . TYR A 1 82 ? 2.819 -3.362 7.142 1.00 98.25 82 TYR A N 1
ATOM 638 C CA . TYR A 1 82 ? 4.175 -3.461 7.679 1.00 98.25 82 TYR A CA 1
ATOM 639 C C . TYR A 1 82 ? 5.185 -3.871 6.596 1.00 98.25 82 TYR A C 1
ATOM 641 O O . TYR A 1 82 ? 6.180 -3.169 6.386 1.00 98.25 82 TYR A O 1
ATOM 649 N N . ASN A 1 83 ? 4.913 -4.944 5.855 1.00 98.00 83 ASN A N 1
ATOM 650 C CA . ASN A 1 83 ? 5.814 -5.451 4.821 1.00 98.00 83 ASN A CA 1
ATOM 651 C C . ASN A 1 83 ? 5.983 -4.465 3.657 1.00 98.00 83 ASN A C 1
ATOM 653 O O . ASN A 1 83 ? 7.112 -4.202 3.234 1.00 98.00 83 ASN A O 1
ATOM 657 N N . MET A 1 84 ? 4.897 -3.839 3.195 1.00 98.25 84 MET A N 1
ATOM 658 C CA . MET A 1 84 ? 4.958 -2.775 2.189 1.00 98.25 84 MET A CA 1
ATOM 659 C C . MET A 1 84 ? 5.800 -1.592 2.682 1.00 98.25 84 MET A C 1
ATOM 661 O O . MET A 1 84 ? 6.655 -1.094 1.947 1.00 98.25 84 MET A O 1
ATOM 665 N N . SER A 1 85 ? 5.652 -1.185 3.948 1.00 97.94 85 SER A N 1
ATOM 666 C CA . SER A 1 85 ? 6.471 -0.103 4.506 1.00 97.94 85 SER A CA 1
ATOM 667 C C . SER A 1 85 ? 7.969 -0.440 4.508 1.00 97.94 85 SER A C 1
ATOM 669 O O . SER A 1 85 ? 8.790 0.395 4.121 1.00 97.94 85 SER A O 1
ATOM 671 N N . ASN A 1 86 ? 8.339 -1.683 4.834 1.00 97.88 86 ASN A N 1
ATOM 672 C CA . ASN A 1 86 ? 9.727 -2.145 4.776 1.00 97.88 86 ASN A CA 1
ATOM 673 C C . ASN A 1 86 ? 10.278 -2.126 3.345 1.00 97.88 86 ASN A C 1
ATOM 675 O O . ASN A 1 86 ? 11.394 -1.647 3.121 1.00 97.88 86 ASN A O 1
ATOM 679 N N . ILE A 1 87 ? 9.484 -2.564 2.362 1.00 96.50 87 ILE A N 1
ATOM 680 C CA . ILE A 1 87 ? 9.855 -2.474 0.945 1.00 96.50 87 ILE A CA 1
ATOM 681 C C . ILE A 1 87 ? 10.118 -1.012 0.557 1.00 96.50 87 ILE A C 1
ATOM 683 O O . ILE A 1 87 ? 11.154 -0.731 -0.042 1.00 96.50 87 ILE A O 1
ATOM 687 N N . ALA A 1 88 ? 9.245 -0.073 0.931 1.00 97.06 88 ALA A N 1
ATOM 688 C CA . ALA A 1 88 ? 9.383 1.353 0.610 1.00 97.06 88 ALA A CA 1
ATOM 689 C C . ALA A 1 88 ? 10.600 2.031 1.280 1.00 97.06 88 ALA A C 1
ATOM 691 O O . ALA A 1 88 ? 11.224 2.940 0.709 1.00 97.06 88 ALA A O 1
ATOM 692 N N . MET A 1 89 ? 10.964 1.595 2.491 1.00 96.38 89 MET A N 1
ATOM 693 C CA . MET A 1 89 ? 12.145 2.085 3.214 1.00 96.38 89 MET A CA 1
ATOM 694 C C . MET A 1 89 ? 13.456 1.611 2.565 1.00 96.38 89 MET A C 1
ATOM 696 O O . MET A 1 89 ? 14.417 2.387 2.452 1.00 96.38 89 MET A O 1
ATOM 700 N N . VAL A 1 90 ? 13.491 0.360 2.094 1.00 94.88 90 VAL A N 1
ATOM 701 C CA . VAL A 1 90 ? 14.681 -0.257 1.487 1.00 94.88 90 VAL A CA 1
ATOM 702 C C . VAL A 1 90 ? 14.812 0.107 0.006 1.00 94.88 90 VAL A C 1
ATOM 704 O O . VAL A 1 90 ? 15.872 0.553 -0.434 1.00 94.88 90 VAL A O 1
ATOM 707 N N . ARG A 1 91 ? 13.737 -0.042 -0.772 1.00 93.00 91 ARG A N 1
ATOM 708 C CA . ARG A 1 91 ? 13.731 0.076 -2.236 1.00 93.00 91 ARG A CA 1
ATOM 709 C C . ARG A 1 91 ? 13.083 1.386 -2.676 1.00 93.00 91 ARG A C 1
ATOM 711 O O . ARG A 1 91 ? 11.875 1.458 -2.884 1.00 93.00 91 ARG A O 1
ATOM 718 N N . LYS A 1 92 ? 13.913 2.413 -2.901 1.00 92.25 92 LYS A N 1
ATOM 719 C CA . LYS A 1 92 ? 13.468 3.767 -3.297 1.00 92.25 92 LYS A CA 1
ATOM 720 C C . LYS A 1 92 ? 12.520 3.761 -4.506 1.00 92.25 92 LYS A C 1
ATOM 722 O O . LYS A 1 92 ? 11.551 4.509 -4.489 1.00 92.25 92 LYS A O 1
ATOM 727 N N . LYS A 1 93 ? 12.749 2.876 -5.489 1.00 93.50 93 LYS A N 1
ATOM 728 C CA . LYS A 1 93 ? 11.908 2.741 -6.695 1.00 93.50 93 LYS A CA 1
ATOM 729 C C . LYS A 1 93 ? 10.435 2.400 -6.433 1.00 93.50 93 LYS A C 1
ATOM 731 O O . LYS A 1 93 ? 9.626 2.614 -7.317 1.00 93.50 93 LYS A O 1
ATOM 736 N N . TYR A 1 94 ? 10.094 1.859 -5.262 1.00 95.56 94 TYR A N 1
ATOM 737 C CA . TYR A 1 94 ? 8.718 1.467 -4.919 1.00 95.56 94 TYR A CA 1
ATOM 738 C C . TYR A 1 94 ? 8.059 2.381 -3.897 1.00 95.56 94 TYR A C 1
ATOM 740 O O . TYR A 1 94 ? 6.896 2.197 -3.558 1.00 95.56 94 TYR A O 1
ATOM 748 N N . ARG A 1 95 ? 8.805 3.353 -3.369 1.00 95.81 95 ARG A N 1
ATOM 749 C CA . ARG A 1 95 ? 8.337 4.178 -2.260 1.00 95.81 95 ARG A CA 1
ATOM 750 C C . ARG A 1 95 ? 7.116 5.006 -2.637 1.00 95.81 95 ARG A C 1
ATOM 752 O O . ARG A 1 95 ? 6.159 5.026 -1.878 1.00 95.81 95 ARG A O 1
ATOM 759 N N . GLU A 1 96 ? 7.176 5.683 -3.776 1.00 96.50 96 GLU A N 1
ATOM 760 C CA . GLU A 1 96 ? 6.125 6.600 -4.220 1.00 96.50 96 GLU A CA 1
ATOM 761 C C . GLU A 1 96 ? 4.793 5.876 -4.435 1.00 96.50 96 GLU A C 1
ATOM 763 O O . GLU A 1 96 ? 3.777 6.297 -3.889 1.00 96.50 96 GLU A O 1
ATOM 768 N N . ASP A 1 97 ? 4.817 4.731 -5.122 1.00 97.12 97 ASP A N 1
ATOM 769 C CA . ASP A 1 97 ? 3.621 3.912 -5.331 1.00 97.12 97 ASP A CA 1
ATOM 770 C C . ASP A 1 97 ? 3.009 3.430 -4.010 1.00 97.12 97 ASP A C 1
ATOM 772 O O . ASP A 1 97 ? 1.801 3.533 -3.815 1.00 97.12 97 ASP A O 1
ATOM 776 N N . ILE A 1 98 ? 3.835 2.937 -3.081 1.00 98.06 98 ILE A N 1
ATOM 777 C CA . ILE A 1 98 ? 3.368 2.442 -1.777 1.00 98.06 98 ILE A CA 1
ATOM 778 C C . ILE A 1 98 ? 2.776 3.581 -0.936 1.00 98.06 98 ILE A C 1
ATOM 780 O O . ILE A 1 98 ? 1.734 3.403 -0.308 1.00 98.06 98 ILE A O 1
ATOM 784 N N . VAL A 1 99 ? 3.402 4.762 -0.949 1.00 98.12 99 VAL A N 1
ATOM 785 C CA . VAL A 1 99 ? 2.881 5.956 -0.266 1.00 98.12 99 VAL A CA 1
ATOM 786 C C . VAL A 1 99 ? 1.541 6.381 -0.863 1.00 98.12 99 VAL A C 1
ATOM 788 O O . VAL A 1 99 ? 0.616 6.682 -0.110 1.00 98.12 99 VAL A O 1
ATOM 791 N N . ARG A 1 100 ? 1.402 6.368 -2.196 1.00 98.00 100 ARG A N 1
ATOM 792 C CA . ARG A 1 100 ? 0.126 6.654 -2.866 1.00 98.00 100 ARG A CA 1
ATOM 793 C C . ARG A 1 100 ? -0.965 5.685 -2.407 1.00 98.00 100 ARG A C 1
ATOM 795 O O . ARG A 1 100 ? -2.011 6.150 -1.973 1.00 98.00 100 ARG A O 1
ATOM 802 N N . ILE A 1 101 ? -0.686 4.377 -2.411 1.00 97.44 101 ILE A N 1
ATOM 803 C CA . ILE A 1 101 ? -1.637 3.350 -1.952 1.00 97.44 101 ILE A CA 1
ATOM 804 C C . ILE A 1 101 ? -2.085 3.632 -0.512 1.00 97.44 101 ILE A C 1
ATOM 806 O O . ILE A 1 101 ? -3.280 3.695 -0.245 1.00 97.44 101 ILE A O 1
ATOM 810 N N . PHE A 1 102 ? -1.155 3.864 0.420 1.00 97.81 102 PHE A N 1
ATOM 811 C CA . PHE A 1 102 ? -1.520 4.162 1.811 1.00 97.81 102 PHE A CA 1
ATOM 812 C C . PHE A 1 102 ? -2.365 5.434 1.942 1.00 97.81 102 PHE A C 1
ATOM 814 O O . PHE A 1 102 ? -3.333 5.442 2.699 1.00 97.81 102 PHE A O 1
ATOM 821 N N . ASN A 1 103 ? -2.045 6.488 1.190 1.00 97.44 103 ASN A N 1
ATOM 822 C CA . ASN A 1 103 ? -2.834 7.718 1.190 1.00 97.44 103 ASN A CA 1
ATOM 823 C C . ASN A 1 103 ? -4.246 7.518 0.627 1.00 97.44 103 ASN A C 1
ATOM 825 O O . ASN A 1 103 ? -5.177 8.163 1.101 1.00 97.44 103 ASN A O 1
ATOM 829 N N . ASP A 1 104 ? -4.429 6.635 -0.352 1.00 95.94 104 ASP A N 1
ATOM 830 C CA . ASP A 1 104 ? -5.759 6.308 -0.868 1.00 95.94 104 ASP A CA 1
ATOM 831 C C . ASP A 1 104 ? -6.589 5.536 0.169 1.00 95.94 104 ASP A C 1
ATOM 833 O O . ASP A 1 104 ? -7.753 5.869 0.386 1.00 95.94 104 ASP A O 1
ATOM 837 N N . TYR A 1 105 ? -5.976 4.610 0.913 1.00 95.00 105 TYR A N 1
ATOM 838 C CA . TYR A 1 105 ? -6.633 3.940 2.044 1.00 95.00 105 TYR A CA 1
ATOM 839 C C . TYR A 1 105 ? -6.977 4.890 3.199 1.00 95.00 105 TYR A C 1
ATOM 841 O O . TYR A 1 105 ? -8.003 4.709 3.850 1.00 95.00 105 TYR A O 1
ATOM 849 N N . LEU A 1 106 ? -6.175 5.929 3.442 1.00 94.88 106 LEU A N 1
ATOM 850 C CA . LEU A 1 106 ? -6.487 6.951 4.450 1.00 94.88 106 LEU A CA 1
ATOM 851 C C . LEU A 1 106 ? -7.691 7.828 4.079 1.00 94.88 106 LEU A C 1
ATOM 853 O O . LEU A 1 106 ? -8.316 8.403 4.965 1.00 94.88 106 LEU A O 1
ATOM 857 N N . LYS A 1 107 ? -8.041 7.926 2.792 1.00 94.56 107 LYS A N 1
ATOM 858 C CA . LYS A 1 107 ? -9.264 8.615 2.342 1.00 94.56 107 LYS A CA 1
ATOM 859 C C . LYS A 1 107 ? -10.512 7.741 2.495 1.00 94.56 107 LYS A C 1
ATOM 861 O O . LYS A 1 107 ? -11.623 8.256 2.392 1.00 94.56 107 LYS A O 1
ATOM 866 N N . ASN A 1 108 ? -10.351 6.432 2.701 1.00 91.56 108 ASN A N 1
ATOM 867 C CA . ASN A 1 108 ? -11.467 5.506 2.838 1.00 91.56 108 ASN A CA 1
ATOM 868 C C . ASN A 1 108 ? -12.118 5.655 4.222 1.00 91.56 108 ASN A C 1
ATOM 870 O O . ASN A 1 108 ? -11.534 5.264 5.232 1.00 91.56 108 ASN A O 1
ATOM 874 N N . THR A 1 109 ? -13.344 6.183 4.251 1.00 82.31 109 THR A N 1
ATOM 875 C CA . THR A 1 109 ? -14.132 6.420 5.473 1.00 82.31 109 THR A CA 1
ATOM 876 C C . THR A 1 109 ? -14.670 5.145 6.121 1.00 82.31 109 THR A C 1
ATOM 878 O O . THR A 1 109 ? -15.119 5.192 7.262 1.00 82.31 109 THR A O 1
ATOM 881 N N . LEU A 1 110 ? -14.632 4.009 5.417 1.00 86.75 110 LEU A N 1
ATOM 882 C CA . LEU A 1 110 ? -15.050 2.707 5.943 1.00 86.75 110 LEU A CA 1
ATOM 883 C C . LEU A 1 110 ? -13.931 1.995 6.712 1.00 86.75 110 LEU A C 1
ATOM 885 O O . LEU A 1 110 ? -14.184 0.994 7.382 1.00 86.75 110 LEU A O 1
ATOM 889 N N . LEU A 1 111 ? -12.689 2.468 6.592 1.00 88.75 111 LEU A N 1
ATOM 890 C CA . LEU A 1 111 ? -11.573 1.900 7.332 1.00 88.75 111 LEU A CA 1
ATOM 891 C C . LEU A 1 111 ? -11.646 2.358 8.793 1.00 88.75 111 LEU A C 1
ATOM 893 O O . LEU A 1 111 ? -11.952 3.515 9.072 1.00 88.75 111 LEU A O 1
ATOM 897 N N . SER A 1 112 ? -11.363 1.456 9.732 1.00 92.69 112 SER A N 1
ATOM 898 C CA . SER A 1 112 ? -11.369 1.806 11.153 1.00 92.69 112 SER A CA 1
ATOM 899 C C . SER A 1 112 ? -10.272 2.822 11.486 1.00 92.69 112 SER A C 1
ATOM 901 O O . SER A 1 112 ? -9.190 2.806 10.890 1.00 92.69 112 SER A O 1
ATOM 903 N N . GLU A 1 113 ? -10.515 3.657 12.500 1.00 93.69 113 GLU A N 1
ATOM 904 C CA . GLU A 1 113 ? -9.538 4.663 12.940 1.00 93.69 113 GLU A CA 1
ATOM 905 C C . GLU A 1 113 ? -8.211 4.021 13.377 1.00 93.69 113 GLU A C 1
ATOM 907 O O . GLU A 1 113 ? -7.140 4.551 13.100 1.00 93.69 113 GLU A O 1
ATOM 912 N N . GLU A 1 114 ? -8.246 2.829 13.981 1.00 94.25 114 GLU A N 1
ATOM 913 C CA . GLU A 1 114 ? -7.027 2.092 14.335 1.00 94.25 114 GLU A CA 1
ATOM 914 C C . GLU A 1 114 ? -6.176 1.730 13.110 1.00 94.25 114 GLU A C 1
ATOM 916 O O . GLU A 1 114 ? -4.944 1.810 13.156 1.00 94.25 114 GLU A O 1
ATOM 921 N N . LYS A 1 115 ? -6.820 1.342 12.003 1.00 95.19 115 LYS A N 1
ATOM 922 C CA . LYS A 1 115 ? -6.138 1.035 10.741 1.00 95.19 115 LYS A CA 1
ATOM 923 C C . LYS A 1 115 ? -5.612 2.312 10.086 1.00 95.19 115 LYS A C 1
ATOM 925 O O . LYS A 1 115 ? -4.485 2.299 9.584 1.00 95.19 115 LYS A O 1
ATOM 930 N N . HIS A 1 116 ? -6.360 3.421 10.135 1.00 96.31 116 HIS A N 1
ATOM 931 C CA . HIS A 1 116 ? -5.850 4.730 9.703 1.00 96.31 116 HIS A CA 1
ATOM 932 C C . HIS A 1 116 ? -4.605 5.123 10.489 1.00 96.31 116 HIS A C 1
ATOM 934 O O . HIS A 1 116 ? -3.572 5.426 9.893 1.00 96.3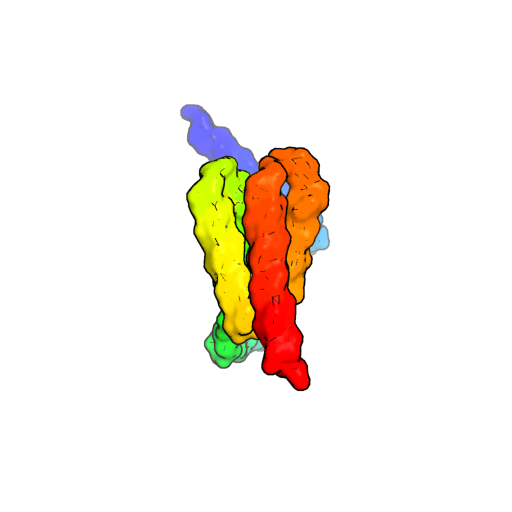1 116 HIS A O 1
ATOM 940 N N . GLU A 1 117 ? -4.666 5.062 11.814 1.00 97.06 117 GLU A N 1
ATOM 941 C CA . GLU A 1 117 ? -3.550 5.426 12.678 1.00 97.06 117 GLU A CA 1
ATOM 942 C C . GLU A 1 117 ? -2.326 4.539 12.418 1.00 97.06 117 GLU A C 1
ATOM 944 O O . GLU A 1 117 ? -1.202 5.029 12.270 1.00 97.06 117 GLU A O 1
ATOM 949 N N . PHE A 1 118 ? -2.535 3.234 12.229 1.00 97.69 118 PHE A N 1
ATOM 950 C CA . PHE A 1 118 ? -1.456 2.326 11.858 1.00 97.69 118 PHE A CA 1
ATOM 951 C C . PHE A 1 118 ? -0.778 2.724 10.535 1.00 97.69 118 PHE A C 1
ATOM 953 O O . PHE A 1 118 ? 0.457 2.752 10.458 1.00 97.69 118 PHE A O 1
ATOM 960 N N . LEU A 1 119 ? -1.556 3.079 9.505 1.00 97.75 119 LEU A N 1
ATOM 961 C CA . LEU A 1 119 ? -1.026 3.557 8.224 1.00 97.75 119 LEU A CA 1
ATOM 962 C C . LEU A 1 119 ? -0.274 4.888 8.367 1.00 97.75 119 LEU A C 1
ATOM 964 O O . LEU A 1 119 ? 0.827 5.012 7.822 1.00 97.75 119 LEU A O 1
ATOM 968 N N . ARG A 1 120 ? -0.790 5.849 9.148 1.00 98.25 120 ARG A N 1
ATOM 969 C CA . ARG A 1 120 ? -0.094 7.122 9.436 1.00 98.25 120 ARG A CA 1
ATOM 970 C C . ARG A 1 120 ? 1.270 6.872 10.077 1.00 98.25 120 ARG A C 1
ATOM 972 O O . ARG A 1 120 ? 2.280 7.419 9.630 1.00 98.25 120 ARG A O 1
ATOM 979 N N . GLN A 1 121 ? 1.343 5.959 11.046 1.00 98.25 121 GLN A N 1
ATOM 980 C CA . GLN A 1 121 ? 2.612 5.566 11.660 1.00 98.25 121 GLN A CA 1
ATOM 981 C C . GLN A 1 121 ? 3.574 4.907 10.662 1.00 98.25 121 GLN A C 1
ATOM 983 O O . GLN A 1 121 ? 4.792 5.065 10.784 1.00 98.25 121 GLN A O 1
ATOM 988 N N . ARG A 1 122 ? 3.075 4.134 9.684 1.00 98.31 122 ARG A N 1
ATOM 989 C CA . ARG A 1 122 ? 3.922 3.562 8.619 1.00 98.31 122 ARG A CA 1
ATOM 990 C C . ARG A 1 122 ? 4.457 4.634 7.677 1.00 98.31 122 ARG A C 1
ATOM 992 O O . ARG A 1 122 ? 5.657 4.624 7.403 1.00 98.31 122 ARG A O 1
ATOM 999 N N . LEU A 1 123 ? 3.616 5.573 7.245 1.00 98.25 123 LEU A N 1
ATOM 1000 C CA . LEU A 1 123 ? 4.026 6.707 6.411 1.00 98.25 123 LEU A CA 1
ATOM 1001 C C . LEU A 1 123 ? 5.111 7.547 7.096 1.00 98.25 123 LEU A C 1
ATOM 1003 O O . LEU A 1 123 ? 6.161 7.786 6.501 1.00 98.25 123 LEU A O 1
ATOM 1007 N N . ALA A 1 124 ? 4.934 7.873 8.379 1.00 98.06 124 ALA A N 1
ATOM 1008 C CA . ALA A 1 124 ? 5.926 8.623 9.151 1.00 98.06 124 ALA A CA 1
ATOM 1009 C C . ALA A 1 124 ? 7.306 7.934 9.178 1.00 98.06 124 ALA A C 1
ATOM 1011 O O . ALA A 1 124 ? 8.343 8.592 9.047 1.00 98.06 124 ALA A O 1
ATOM 1012 N N . LYS A 1 125 ? 7.344 6.597 9.293 1.00 97.56 125 LYS A N 1
ATOM 1013 C CA . LYS A 1 125 ? 8.598 5.825 9.233 1.00 97.56 125 LYS A CA 1
ATOM 1014 C C . LYS A 1 125 ? 9.250 5.874 7.852 1.00 97.56 125 LYS A C 1
ATOM 1016 O O . LYS A 1 125 ? 10.468 6.047 7.763 1.00 97.56 125 LYS A O 1
ATOM 1021 N N . ILE A 1 126 ? 8.459 5.749 6.785 1.00 97.50 126 ILE A N 1
ATOM 1022 C CA . ILE A 1 126 ? 8.950 5.851 5.403 1.00 97.50 126 ILE A CA 1
ATOM 1023 C C . ILE A 1 126 ? 9.577 7.233 5.167 1.00 97.50 126 ILE A C 1
ATOM 1025 O O . ILE A 1 126 ? 10.697 7.317 4.651 1.00 97.50 126 ILE A O 1
ATOM 1029 N N . ASP A 1 127 ? 8.907 8.299 5.604 1.00 96.44 127 ASP A N 1
ATOM 1030 C CA . ASP A 1 127 ? 9.379 9.677 5.454 1.00 96.44 127 ASP A CA 1
ATOM 1031 C C . ASP A 1 127 ? 10.649 9.958 6.255 1.00 96.44 127 ASP A C 1
ATOM 1033 O O . ASP A 1 127 ? 11.580 10.590 5.745 1.00 96.44 127 ASP A O 1
ATOM 1037 N N . ALA A 1 128 ? 10.738 9.449 7.486 1.00 96.00 128 ALA A N 1
ATOM 1038 C CA . ALA A 1 128 ? 11.941 9.572 8.303 1.00 96.00 128 ALA A CA 1
ATOM 1039 C C . ALA A 1 128 ? 13.167 8.959 7.601 1.00 96.00 128 ALA A C 1
ATOM 1041 O O . ALA A 1 128 ? 14.236 9.570 7.565 1.00 96.00 128 ALA A O 1
ATOM 1042 N N . VAL A 1 129 ? 13.015 7.783 6.980 1.00 93.50 129 VAL A N 1
ATOM 1043 C CA . VAL A 1 129 ? 14.091 7.145 6.199 1.00 93.50 129 VAL A CA 1
ATOM 1044 C C . VAL A 1 129 ? 14.383 7.912 4.909 1.00 93.50 129 VAL A C 1
ATOM 1046 O O . VAL A 1 129 ? 15.541 8.015 4.503 1.00 93.50 129 VAL A O 1
ATOM 1049 N N . ALA A 1 130 ? 13.360 8.459 4.251 1.00 90.38 130 ALA A N 1
ATOM 1050 C CA . ALA A 1 130 ? 13.528 9.239 3.032 1.00 90.38 130 ALA A CA 1
ATOM 1051 C C . ALA A 1 130 ? 14.343 10.518 3.262 1.00 90.38 130 ALA A C 1
ATOM 1053 O O . ALA A 1 130 ? 15.193 10.839 2.433 1.00 90.38 130 ALA A O 1
ATOM 1054 N N . LYS A 1 131 ? 14.111 11.207 4.387 1.00 90.38 131 LYS A N 1
ATOM 1055 C CA . LYS A 1 131 ? 14.822 12.434 4.775 1.00 90.38 131 LYS A CA 1
ATOM 1056 C C . LYS A 1 131 ? 16.286 12.182 5.143 1.00 90.38 131 LYS A C 1
ATOM 1058 O O . LYS A 1 131 ? 17.123 12.996 4.796 1.00 90.38 131 LYS A O 1
ATOM 1063 N N . ARG A 1 132 ? 16.608 11.043 5.769 1.00 86.12 132 ARG A N 1
ATOM 1064 C CA . ARG A 1 132 ? 17.997 10.661 6.115 1.00 86.12 132 ARG A CA 1
ATOM 1065 C C . ARG A 1 132 ? 18.884 10.329 4.910 1.00 86.12 132 ARG A C 1
ATOM 1067 O O . ARG A 1 132 ? 20.095 10.268 5.059 1.00 86.12 132 ARG A O 1
ATOM 1074 N N . LYS A 1 133 ? 18.287 10.012 3.758 1.00 74.06 133 LYS A N 1
ATOM 1075 C CA . LYS A 1 133 ? 18.996 9.609 2.528 1.00 74.06 133 LYS A CA 1
ATOM 1076 C C . LYS A 1 133 ? 19.083 10.737 1.485 1.00 74.06 133 LYS A C 1
ATOM 1078 O O . LYS A 1 133 ? 19.441 10.450 0.342 1.00 74.06 133 LYS A O 1
ATOM 1083 N N . LYS A 1 134 ? 18.656 11.954 1.834 1.00 59.28 134 LYS A N 1
ATOM 1084 C CA . LYS A 1 134 ? 18.886 13.177 1.054 1.00 59.28 134 LYS A CA 1
ATOM 1085 C C . LYS A 1 134 ? 20.148 13.845 1.569 1.00 59.28 134 LYS A C 1
ATOM 1087 O O . LYS A 1 134 ? 20.867 14.384 0.709 1.00 59.28 134 LYS A O 1
#